Protein AF-A0A2V8KP91-F1 (afdb_monomer)

pLDDT: mean 92.37, std 12.31, range [42.19, 98.62]

Secondary structure (DSSP, 8-state):
--HHHHHHHHHHHHHHHHHHHHHHHTT--S-SSSSTTHHHHHHHHHHHHHHHHHHHHHHHHHHHHTT-SSHHHHHHHHHHHHHHHHHHHHHHHHHHTSSS--HHHHHHHHT-HHHHHHHHHHHHHHHHHHHSPPSP------

Nearest PDB structures (foldseek):
  2lig-assembly1_B  TM=4.625E-01  e=3.678E-01  Salmonella enterica subsp. enterica serovar Typhimurium
  8tn6-assembly1_C  TM=3.823E-01  e=2.672E-01  synthetic construct
  8pn9-assembly1_E  TM=3.923E-01  e=4.315E-01  Homo sapiens
  6dry-assembly1_A  TM=3.617E-01  e=9.093E-01  Homo sapiens
  8xma-assembly1_B  TM=2.908E-01  e=3.094E+00  Homo sapiens

Structure (mmCIF, N/CA/C/O backbone):
data_AF-A0A2V8KP91-F1
#
_entry.id   AF-A0A2V8KP91-F1
#
loop_
_atom_site.group_PDB
_atom_site.id
_atom_site.type_symbol
_atom_site.label_atom_id
_atom_site.label_alt_id
_atom_site.label_comp_id
_atom_site.label_asym_id
_atom_site.label_entity_id
_atom_site.label_seq_id
_atom_site.pdbx_PDB_ins_code
_atom_site.Cartn_x
_atom_site.Cartn_y
_atom_site.Cartn_z
_atom_site.occupancy
_atom_site.B_iso_or_equiv
_atom_site.auth_seq_id
_atom_site.auth_comp_id
_atom_site.auth_asym_id
_atom_site.auth_atom_id
_atom_site.pdbx_PDB_model_num
ATOM 1 N N . MET A 1 1 ? 5.143 6.860 20.496 1.00 71.06 1 MET A N 1
ATOM 2 C CA . MET A 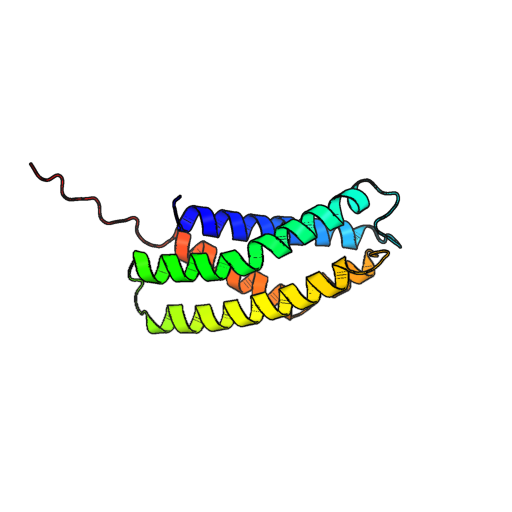1 1 ? 4.763 7.736 19.364 1.00 71.06 1 MET A CA 1
ATOM 3 C C . MET A 1 1 ? 3.249 7.611 19.195 1.00 71.06 1 MET A C 1
ATOM 5 O O . MET A 1 1 ? 2.740 6.547 19.514 1.00 71.06 1 MET A O 1
ATOM 9 N N . ASN A 1 2 ? 2.527 8.676 18.829 1.00 90.88 2 ASN A N 1
ATOM 10 C CA . ASN A 1 2 ? 1.054 8.671 18.758 1.00 90.88 2 ASN A CA 1
ATOM 11 C C . ASN A 1 2 ? 0.566 7.647 17.698 1.00 90.88 2 ASN A C 1
ATOM 13 O O . ASN A 1 2 ? 0.942 7.816 16.536 1.00 90.88 2 ASN A O 1
ATOM 17 N N . PRO A 1 3 ? -0.249 6.628 18.052 1.00 94.50 3 PRO A N 1
ATOM 18 C CA . PRO A 1 3 ? -0.729 5.615 17.106 1.00 94.50 3 PRO A CA 1
ATOM 19 C C . PRO A 1 3 ? -1.467 6.191 15.891 1.00 94.50 3 PRO A C 1
ATOM 21 O O . PRO A 1 3 ? -1.217 5.747 14.773 1.00 94.50 3 PRO A O 1
ATOM 24 N N . ARG A 1 4 ? -2.293 7.233 16.065 1.00 95.25 4 ARG A N 1
ATOM 25 C CA . ARG A 1 4 ? -2.979 7.903 14.945 1.00 95.25 4 ARG A CA 1
ATOM 26 C C . ARG A 1 4 ? -1.990 8.536 13.961 1.00 95.25 4 ARG A C 1
ATOM 28 O O . ARG A 1 4 ? -2.164 8.429 12.754 1.00 95.25 4 ARG A O 1
ATOM 35 N N . ALA A 1 5 ? -0.921 9.154 14.468 1.00 95.38 5 ALA A N 1
ATOM 36 C CA . ALA A 1 5 ? 0.116 9.749 13.621 1.00 95.38 5 ALA A CA 1
ATOM 37 C C . ALA A 1 5 ? 0.927 8.686 12.863 1.00 95.38 5 ALA A C 1
ATOM 39 O O . ALA A 1 5 ? 1.304 8.904 11.714 1.00 95.38 5 ALA A O 1
ATOM 40 N N . ILE A 1 6 ? 1.175 7.530 13.490 1.00 96.38 6 ILE A N 1
ATOM 41 C CA . ILE A 1 6 ? 1.834 6.398 12.828 1.00 96.38 6 ILE A CA 1
ATOM 42 C C . ILE A 1 6 ? 0.937 5.842 11.712 1.00 96.38 6 ILE A C 1
ATOM 44 O O . ILE A 1 6 ? 1.421 5.607 10.607 1.00 96.38 6 ILE A O 1
ATOM 48 N N . LEU A 1 7 ? -0.366 5.680 11.970 1.00 97.06 7 LEU A N 1
ATOM 49 C CA . LEU A 1 7 ? -1.327 5.212 10.969 1.00 97.06 7 LEU A CA 1
ATOM 50 C C . LEU A 1 7 ? -1.333 6.125 9.739 1.00 97.06 7 LEU A C 1
ATOM 52 O O . LEU A 1 7 ? -1.176 5.640 8.620 1.00 97.06 7 LEU A O 1
ATOM 56 N N . ALA A 1 8 ? -1.440 7.438 9.959 1.00 96.75 8 ALA A N 1
ATOM 57 C CA . ALA A 1 8 ? -1.415 8.432 8.892 1.00 96.75 8 ALA A CA 1
ATOM 58 C C . ALA A 1 8 ? -0.100 8.375 8.093 1.00 96.75 8 ALA A C 1
ATOM 60 O O . ALA A 1 8 ? -0.115 8.414 6.867 1.00 96.75 8 ALA A O 1
ATOM 61 N N . ALA A 1 9 ? 1.047 8.206 8.761 1.00 97.31 9 ALA A N 1
ATOM 62 C CA . ALA A 1 9 ? 2.335 8.074 8.081 1.00 97.31 9 ALA A CA 1
ATOM 63 C C . ALA A 1 9 ? 2.409 6.823 7.183 1.00 97.31 9 ALA A C 1
ATOM 65 O O . ALA A 1 9 ? 2.964 6.884 6.082 1.00 97.31 9 ALA A O 1
ATOM 66 N N . HIS A 1 10 ? 1.838 5.697 7.621 1.00 97.62 10 HIS A N 1
ATOM 67 C CA . HIS A 1 10 ? 1.751 4.493 6.794 1.00 97.62 10 HIS A CA 1
ATOM 68 C C . HIS A 1 10 ? 0.793 4.671 5.613 1.00 97.62 10 HIS A C 1
ATOM 70 O O . HIS A 1 10 ? 1.164 4.294 4.502 1.00 97.62 10 HIS A O 1
ATOM 76 N N . CYS A 1 11 ? -0.375 5.292 5.820 1.00 97.75 11 CYS A N 1
ATOM 77 C CA . CYS A 1 11 ? -1.313 5.616 4.740 1.00 97.75 11 CYS A CA 1
ATOM 78 C C . CYS A 1 11 ? -0.636 6.484 3.675 1.00 97.75 11 CYS A C 1
ATOM 80 O O . CYS A 1 11 ? -0.566 6.072 2.519 1.00 97.75 11 CYS A O 1
ATOM 82 N N . ASN A 1 12 ? -0.012 7.593 4.086 1.00 97.56 12 ASN A N 1
ATOM 83 C CA . ASN A 1 12 ? 0.719 8.490 3.189 1.00 97.56 12 ASN A CA 1
ATOM 84 C C . ASN A 1 12 ? 1.830 7.758 2.427 1.00 97.56 12 ASN A C 1
ATOM 86 O O . ASN A 1 12 ? 1.988 7.941 1.229 1.00 97.56 12 ASN A O 1
ATOM 90 N N . THR A 1 13 ? 2.590 6.884 3.096 1.00 98.19 13 THR A N 1
ATOM 91 C CA . THR A 1 13 ? 3.660 6.113 2.439 1.00 98.19 13 THR A CA 1
ATOM 92 C C . THR A 1 13 ? 3.121 5.226 1.312 1.00 98.19 13 THR A C 1
ATOM 94 O O . THR A 1 13 ? 3.760 5.089 0.262 1.00 98.19 13 THR A O 1
ATOM 97 N N . ILE A 1 14 ? 1.967 4.591 1.530 1.00 97.88 14 ILE A N 1
ATOM 98 C CA . ILE A 1 14 ? 1.338 3.701 0.548 1.00 97.88 14 ILE A CA 1
ATOM 99 C C . ILE A 1 14 ? 0.699 4.522 -0.580 1.00 97.88 14 ILE A C 1
ATOM 101 O O . ILE A 1 14 ? 0.866 4.169 -1.748 1.00 97.88 14 ILE A O 1
ATOM 105 N N . GLU A 1 15 ? 0.045 5.636 -0.251 1.00 97.69 15 GLU A N 1
ATOM 106 C CA . GLU A 1 15 ? -0.547 6.570 -1.213 1.00 97.69 15 GLU A CA 1
ATOM 107 C C . GLU A 1 15 ? 0.516 7.190 -2.128 1.00 97.69 15 GLU A C 1
ATOM 109 O O . GLU A 1 15 ? 0.431 7.034 -3.343 1.00 97.69 15 GLU A O 1
ATOM 114 N N . GLU A 1 16 ? 1.587 7.762 -1.571 1.00 98.06 16 GLU A N 1
ATOM 115 C CA . GLU A 1 16 ? 2.714 8.306 -2.341 1.00 98.06 16 GLU A CA 1
ATOM 116 C C . GLU A 1 16 ? 3.337 7.253 -3.270 1.00 98.06 16 GLU A C 1
ATOM 118 O O . GLU A 1 16 ? 3.754 7.550 -4.392 1.00 98.06 16 GLU A O 1
ATOM 123 N N . THR A 1 17 ? 3.413 5.999 -2.812 1.00 98.25 17 THR A N 1
ATOM 124 C CA . THR A 1 17 ? 3.899 4.886 -3.639 1.00 98.25 17 THR A CA 1
ATOM 125 C C . THR A 1 17 ? 2.960 4.611 -4.803 1.00 98.25 17 THR A C 1
ATOM 127 O O . THR A 1 17 ? 3.425 4.419 -5.927 1.00 98.25 17 THR A O 1
ATOM 130 N N . TYR A 1 18 ? 1.652 4.614 -4.565 1.00 98.25 18 TYR A N 1
ATOM 131 C CA . TYR A 1 18 ? 0.658 4.428 -5.613 1.00 98.25 18 TYR A CA 1
ATOM 132 C C . TYR A 1 18 ? 0.657 5.578 -6.630 1.00 98.25 18 TYR A C 1
ATOM 134 O O . TYR A 1 18 ? 0.694 5.327 -7.834 1.00 98.25 18 TYR A O 1
ATOM 142 N N . GLU A 1 19 ? 0.716 6.830 -6.180 1.00 97.94 19 GLU A N 1
ATOM 143 C CA . GLU A 1 19 ? 0.818 7.999 -7.062 1.00 97.94 19 GLU A CA 1
ATOM 144 C C . GLU A 1 19 ? 2.082 7.957 -7.924 1.00 97.94 19 GLU A C 1
ATOM 146 O O . GLU A 1 19 ? 2.036 8.186 -9.139 1.00 97.94 19 GLU A O 1
ATOM 151 N N . PHE A 1 20 ? 3.215 7.586 -7.322 1.00 98.06 20 PHE A N 1
ATOM 152 C CA . PHE A 1 20 ? 4.451 7.377 -8.060 1.00 98.06 20 PHE A CA 1
ATOM 153 C C . PHE A 1 20 ? 4.294 6.282 -9.123 1.00 98.06 20 PHE A C 1
ATOM 155 O O . PHE A 1 20 ? 4.732 6.452 -10.263 1.00 98.06 20 PHE A O 1
ATOM 162 N N . MET A 1 21 ? 3.649 5.164 -8.778 1.00 97.81 21 MET A N 1
ATOM 163 C CA . MET A 1 21 ? 3.385 4.074 -9.716 1.00 97.81 21 MET A CA 1
ATOM 164 C C . MET A 1 21 ? 2.485 4.504 -10.879 1.00 97.81 21 MET A C 1
ATOM 166 O O . MET A 1 21 ? 2.730 4.069 -12.004 1.00 97.81 21 MET A O 1
ATOM 170 N N . LEU A 1 22 ? 1.490 5.368 -10.660 1.00 98.12 22 LEU A N 1
ATOM 171 C CA . LEU A 1 22 ? 0.676 5.936 -11.743 1.00 98.12 22 LEU A CA 1
ATOM 172 C C . LEU A 1 22 ? 1.537 6.761 -12.711 1.00 98.12 22 LEU A C 1
ATOM 174 O O . LEU A 1 22 ? 1.469 6.572 -13.928 1.00 98.12 22 LEU A O 1
ATOM 178 N N . ALA A 1 23 ? 2.404 7.628 -12.181 1.00 96.88 23 ALA A N 1
ATOM 179 C CA . ALA A 1 23 ? 3.321 8.425 -12.994 1.00 96.88 23 ALA A CA 1
ATOM 180 C C . ALA A 1 23 ? 4.363 7.562 -13.728 1.00 96.88 23 ALA A C 1
ATOM 182 O O . ALA A 1 23 ? 4.751 7.871 -14.855 1.00 96.88 23 ALA A O 1
ATOM 183 N N . TYR A 1 24 ? 4.825 6.474 -13.111 1.00 96.81 24 TYR A N 1
ATOM 184 C CA . TYR A 1 24 ? 5.735 5.516 -13.735 1.00 96.81 24 TYR A CA 1
ATOM 185 C C . TYR A 1 24 ? 5.052 4.719 -14.860 1.00 96.81 24 TYR A C 1
ATOM 187 O O . TYR A 1 24 ? 5.630 4.553 -15.938 1.00 96.81 24 TYR A O 1
ATOM 195 N N . ALA A 1 25 ? 3.813 4.265 -14.654 1.00 97.25 25 ALA A N 1
ATOM 196 C CA . ALA A 1 25 ? 3.022 3.561 -15.664 1.00 97.25 25 ALA A CA 1
ATOM 197 C C . ALA A 1 25 ? 2.802 4.420 -16.924 1.00 97.25 25 ALA A C 1
ATOM 199 O O . ALA A 1 25 ? 2.955 3.936 -18.045 1.00 97.25 25 ALA A O 1
ATOM 200 N N . ALA A 1 26 ? 2.557 5.723 -16.756 1.00 96.12 26 ALA A N 1
ATOM 201 C CA . ALA A 1 26 ? 2.341 6.650 -17.867 1.00 96.12 26 ALA A CA 1
ATOM 202 C C . ALA A 1 26 ? 3.572 6.868 -18.777 1.00 96.12 26 ALA A C 1
ATOM 204 O O . ALA A 1 26 ? 3.428 7.382 -19.884 1.00 96.12 26 ALA A O 1
ATOM 205 N N . GLN A 1 27 ? 4.781 6.489 -18.345 1.00 93.75 27 GLN A N 1
ATOM 206 C CA . GLN A 1 27 ? 6.015 6.722 -19.111 1.00 93.75 27 GLN A CA 1
ATOM 207 C C . GLN A 1 27 ? 6.259 5.704 -20.234 1.00 93.75 27 GLN A C 1
ATOM 209 O O . GLN A 1 27 ? 7.100 5.955 -21.095 1.00 93.75 27 GLN A O 1
ATOM 214 N N . GLY A 1 28 ? 5.567 4.558 -20.239 1.00 93.56 28 GLY A N 1
ATOM 215 C CA . GLY A 1 28 ? 5.724 3.541 -21.288 1.00 93.56 28 GLY A CA 1
ATOM 216 C C . GLY A 1 28 ? 7.128 2.919 -21.372 1.00 93.56 28 GLY A C 1
ATOM 217 O O . GLY A 1 28 ? 7.555 2.504 -22.447 1.00 93.56 28 GLY A O 1
ATOM 218 N N . LEU A 1 29 ? 7.865 2.866 -20.259 1.00 93.56 29 LEU A N 1
ATOM 219 C CA . LEU A 1 29 ? 9.215 2.313 -20.195 1.00 93.56 29 LEU A CA 1
ATOM 220 C C . LEU A 1 29 ? 9.195 0.784 -20.290 1.00 93.56 29 LEU A C 1
ATOM 222 O O . LEU A 1 29 ? 8.398 0.108 -19.637 1.00 93.56 29 LEU A O 1
ATOM 226 N N . SER A 1 30 ? 10.150 0.223 -21.032 1.00 93.50 30 SER A N 1
ATOM 227 C CA . SER A 1 30 ? 10.362 -1.230 -21.101 1.00 93.50 30 SER A CA 1
ATOM 228 C C . SER A 1 30 ? 10.997 -1.808 -19.830 1.00 93.50 30 SER A C 1
ATOM 230 O O . SER A 1 30 ? 11.005 -3.024 -19.661 1.00 93.50 30 SER A O 1
ATOM 232 N N . GLY A 1 31 ? 11.528 -0.953 -18.952 1.00 92.94 31 GLY A N 1
ATOM 233 C CA . GLY A 1 31 ? 12.216 -1.333 -17.724 1.00 92.94 31 GLY A CA 1
ATOM 234 C C . GLY A 1 31 ? 12.479 -0.142 -16.798 1.00 92.94 31 GLY A C 1
ATOM 235 O O . GLY A 1 31 ? 12.366 1.020 -17.185 1.00 92.94 31 GLY A O 1
ATOM 236 N N . ASP A 1 32 ? 12.873 -0.437 -15.566 1.00 91.25 32 ASP A N 1
ATOM 237 C CA . ASP A 1 32 ? 13.222 0.512 -14.505 1.00 91.25 32 ASP A CA 1
ATOM 238 C C . ASP A 1 32 ? 14.693 0.969 -14.554 1.00 91.25 32 ASP A C 1
ATOM 240 O O . ASP A 1 32 ? 15.126 1.800 -13.759 1.00 91.25 32 ASP A O 1
ATOM 244 N N . ALA A 1 33 ? 15.468 0.480 -15.524 1.00 83.38 33 ALA A N 1
ATOM 245 C CA . ALA A 1 33 ? 16.825 0.942 -15.793 1.00 83.38 33 ALA A CA 1
ATOM 246 C C . ALA A 1 33 ? 16.834 2.097 -16.812 1.00 83.38 33 ALA A C 1
ATOM 248 O O . ALA A 1 33 ? 16.131 2.059 -17.819 1.00 83.38 33 ALA A O 1
ATOM 249 N N . GLY A 1 34 ? 17.685 3.104 -16.589 1.00 71.06 34 GLY A N 1
ATOM 250 C CA . GLY A 1 34 ? 17.986 4.134 -17.593 1.00 71.06 34 GLY A CA 1
ATOM 251 C C . GLY A 1 34 ? 17.104 5.389 -17.575 1.00 71.06 34 GLY A C 1
ATOM 252 O O . GLY A 1 34 ? 17.353 6.289 -18.373 1.00 71.06 34 GLY A O 1
ATOM 253 N N . SER A 1 35 ? 16.139 5.505 -16.654 1.00 73.94 35 SER A N 1
ATOM 254 C CA . SER A 1 35 ? 15.420 6.761 -16.388 1.00 73.94 35 SER A CA 1
ATOM 255 C C . SER A 1 35 ? 15.517 7.163 -14.907 1.00 73.94 35 SER A C 1
ATOM 257 O O . SER A 1 35 ? 15.569 6.287 -14.037 1.00 73.94 35 SER A O 1
ATOM 259 N N . PRO A 1 36 ? 15.521 8.472 -14.576 1.00 76.75 36 PRO A N 1
ATOM 260 C CA . PRO A 1 36 ? 15.504 8.926 -13.182 1.00 76.75 36 PRO A CA 1
ATOM 261 C C . PRO A 1 36 ? 14.319 8.367 -12.381 1.00 76.75 36 PRO A C 1
ATOM 263 O O . PRO A 1 36 ? 14.478 8.018 -11.213 1.00 76.75 36 PRO A O 1
ATOM 266 N N . ALA A 1 37 ? 13.150 8.225 -13.019 1.00 74.38 37 ALA A N 1
ATOM 267 C CA . A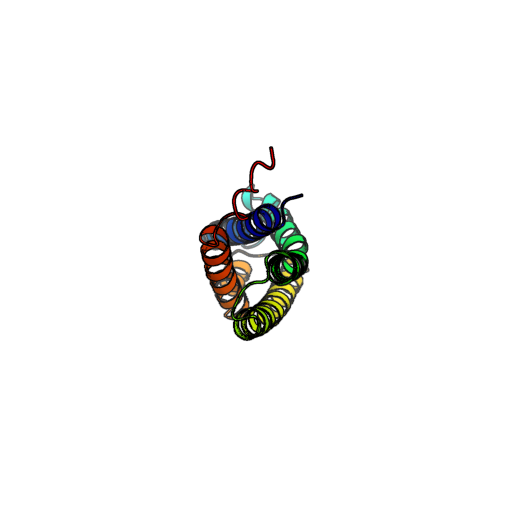LA A 1 37 ? 11.970 7.618 -12.408 1.00 74.38 37 ALA A CA 1
ATOM 268 C C . ALA A 1 37 ? 12.159 6.111 -12.154 1.0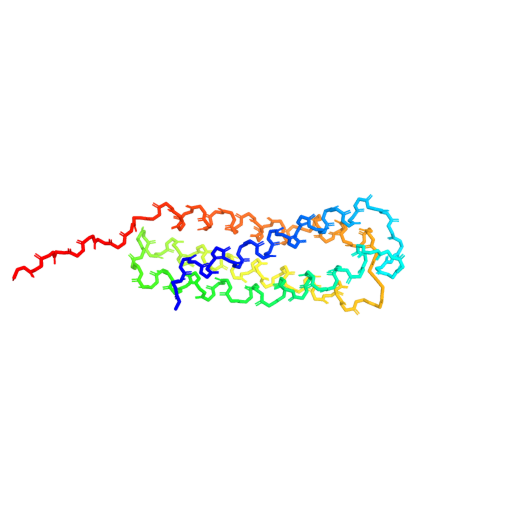0 74.38 37 ALA A C 1
ATOM 270 O O . ALA A 1 37 ? 11.822 5.618 -11.082 1.00 74.38 37 ALA A O 1
ATOM 271 N N . GLY A 1 38 ? 12.771 5.374 -13.082 1.00 78.75 38 GLY A N 1
ATOM 272 C CA . GLY A 1 38 ? 13.083 3.959 -12.881 1.00 78.75 38 GLY A CA 1
ATOM 273 C C . GLY A 1 38 ? 13.969 3.710 -11.654 1.00 78.75 38 GLY A C 1
ATOM 274 O O . GLY A 1 38 ? 13.686 2.817 -10.856 1.00 78.75 38 GLY A O 1
ATOM 275 N N . GLY A 1 39 ? 14.946 4.590 -11.409 1.00 84.94 39 GLY A N 1
ATOM 276 C CA . GLY A 1 39 ? 15.810 4.518 -10.226 1.00 84.94 39 GLY A CA 1
ATOM 277 C C . GLY A 1 39 ? 15.085 4.675 -8.880 1.00 84.94 39 GLY A C 1
ATOM 278 O O . GLY A 1 39 ? 15.608 4.233 -7.858 1.00 84.94 39 GLY A O 1
ATOM 279 N N . GLN A 1 40 ? 13.891 5.278 -8.858 1.00 93.00 40 GLN A N 1
ATOM 280 C CA . GLN A 1 40 ? 13.104 5.494 -7.637 1.00 93.00 40 GLN A CA 1
ATOM 281 C C . GLN A 1 40 ? 11.993 4.456 -7.430 1.00 93.00 40 GLN A C 1
ATOM 283 O O . GLN A 1 40 ? 11.549 4.277 -6.297 1.00 93.00 40 GLN A O 1
ATOM 288 N N . LEU A 1 41 ? 11.592 3.709 -8.466 1.00 96.38 41 LEU A N 1
ATOM 289 C CA . LEU A 1 41 ? 10.490 2.745 -8.377 1.00 96.38 41 LEU A CA 1
ATOM 290 C C . LEU A 1 41 ? 10.695 1.709 -7.265 1.00 96.38 41 LEU A C 1
ATOM 292 O O . LEU A 1 41 ? 9.840 1.540 -6.399 1.00 96.38 41 LEU A O 1
ATOM 296 N N . ARG A 1 42 ? 11.850 1.036 -7.254 1.00 96.62 42 ARG A N 1
ATOM 297 C CA . ARG A 1 42 ? 12.161 0.018 -6.238 1.00 96.62 42 ARG A CA 1
ATOM 298 C C . ARG A 1 42 ? 12.204 0.591 -4.817 1.00 96.62 42 ARG A C 1
ATOM 300 O O . ARG A 1 42 ? 11.643 -0.048 -3.929 1.00 96.62 42 ARG A O 1
ATOM 307 N N . PRO A 1 43 ? 12.826 1.760 -4.560 1.00 96.94 43 PRO A N 1
ATOM 308 C CA . PRO A 1 43 ? 12.689 2.447 -3.279 1.00 96.94 43 PRO A CA 1
ATOM 309 C C . PRO A 1 43 ? 11.238 2.637 -2.824 1.00 96.94 43 PRO A C 1
ATOM 311 O O . PRO A 1 43 ? 10.925 2.252 -1.702 1.00 96.94 43 PRO A O 1
ATOM 314 N N . PHE A 1 44 ? 10.350 3.167 -3.672 1.00 98.00 44 PHE A N 1
ATOM 315 C CA . PHE A 1 44 ? 8.934 3.354 -3.326 1.00 98.00 44 PHE A CA 1
ATOM 316 C C . PHE A 1 44 ? 8.239 2.021 -2.998 1.00 98.00 44 PHE A C 1
ATOM 318 O O . PHE A 1 44 ? 7.658 1.883 -1.923 1.00 98.00 44 PHE A O 1
ATOM 325 N N . LEU A 1 45 ? 8.391 1.000 -3.850 1.00 98.12 45 LEU A N 1
ATOM 326 C CA . LEU A 1 45 ? 7.817 -0.331 -3.603 1.00 98.12 45 LEU A CA 1
ATOM 327 C C . LEU A 1 45 ? 8.303 -0.942 -2.276 1.00 98.12 45 LEU A C 1
ATOM 329 O O . LEU A 1 45 ? 7.506 -1.497 -1.524 1.00 98.12 45 LEU A O 1
ATOM 333 N N . ASN A 1 46 ? 9.591 -0.800 -1.945 1.00 98.12 46 ASN A N 1
ATOM 334 C CA . ASN A 1 46 ? 10.135 -1.270 -0.668 1.00 98.12 46 ASN A CA 1
ATOM 335 C C . ASN A 1 46 ? 9.553 -0.522 0.540 1.00 98.12 46 ASN A C 1
ATOM 337 O O . ASN A 1 46 ? 9.321 -1.143 1.578 1.00 98.12 46 ASN A O 1
ATOM 341 N N . ARG A 1 47 ? 9.288 0.789 0.426 1.00 97.81 47 ARG A N 1
ATOM 342 C CA . ARG A 1 47 ? 8.622 1.539 1.503 1.00 97.81 47 ARG A CA 1
ATOM 343 C C . ARG A 1 47 ? 7.207 1.021 1.746 1.00 97.81 47 ARG A C 1
ATOM 345 O O . ARG A 1 47 ? 6.853 0.786 2.897 1.00 97.81 47 ARG A O 1
ATOM 352 N N . ALA A 1 48 ? 6.437 0.770 0.686 1.00 97.75 48 ALA A N 1
ATOM 353 C CA . ALA A 1 48 ? 5.112 0.163 0.814 1.00 97.75 48 ALA A CA 1
ATOM 354 C C . ALA A 1 48 ? 5.177 -1.245 1.437 1.00 97.75 48 ALA A C 1
ATOM 356 O O . ALA A 1 48 ? 4.414 -1.533 2.355 1.00 97.75 48 ALA A O 1
ATOM 357 N N . ILE A 1 49 ? 6.132 -2.093 1.023 1.00 98.00 49 ILE A N 1
ATOM 358 C CA . ILE A 1 49 ? 6.355 -3.424 1.625 1.00 98.00 49 ILE A CA 1
ATOM 359 C C . ILE A 1 49 ? 6.589 -3.331 3.139 1.00 98.00 49 ILE A C 1
ATOM 361 O O . ILE A 1 49 ? 6.077 -4.165 3.882 1.00 98.00 49 ILE A O 1
ATOM 365 N N . GLY A 1 50 ? 7.344 -2.330 3.601 1.00 96.44 50 GLY A N 1
ATOM 366 C CA . GLY A 1 50 ? 7.585 -2.109 5.028 1.00 96.44 50 GLY A CA 1
ATOM 367 C C . GLY A 1 50 ? 6.384 -1.526 5.780 1.00 96.44 50 GLY A C 1
ATOM 368 O O . GLY A 1 50 ? 6.182 -1.850 6.944 1.00 96.44 50 GLY A O 1
ATOM 369 N N . ALA A 1 51 ? 5.578 -0.682 5.131 1.00 96.69 51 ALA A N 1
ATOM 370 C CA . ALA A 1 51 ? 4.440 -0.014 5.763 1.00 96.69 51 ALA A CA 1
ATOM 371 C C . ALA A 1 51 ? 3.201 -0.915 5.906 1.00 96.69 51 ALA A C 1
ATOM 373 O O . ALA A 1 51 ? 2.473 -0.799 6.890 1.00 96.69 51 ALA A O 1
ATOM 374 N N . LEU A 1 52 ? 2.951 -1.808 4.942 1.00 94.56 52 LEU A N 1
ATOM 375 C CA . LEU A 1 52 ? 1.717 -2.601 4.889 1.00 94.56 52 LEU A CA 1
ATOM 376 C C . LEU A 1 52 ? 1.480 -3.509 6.109 1.00 94.56 52 LEU A C 1
ATOM 378 O O . LEU A 1 52 ? 0.363 -3.495 6.631 1.00 94.56 52 LEU A O 1
ATOM 382 N N . PRO A 1 53 ? 2.473 -4.275 6.603 1.00 90.62 53 PRO A N 1
ATOM 383 C CA . PRO A 1 53 ? 2.277 -5.095 7.798 1.00 90.62 53 PRO A CA 1
ATOM 384 C C . PRO A 1 53 ? 1.983 -4.246 9.042 1.00 90.62 53 PRO A C 1
ATOM 386 O O . PRO A 1 53 ? 1.098 -4.577 9.831 1.00 90.62 53 PRO A O 1
ATOM 389 N N . GLU A 1 54 ? 2.682 -3.118 9.186 1.00 94.50 54 GLU A N 1
ATOM 390 C CA . GLU A 1 54 ? 2.593 -2.250 10.364 1.00 94.50 54 GLU A CA 1
ATOM 391 C C . GLU A 1 54 ? 1.273 -1.481 10.438 1.00 94.50 54 GLU A C 1
ATOM 393 O O . GLU A 1 54 ? 0.726 -1.290 11.523 1.00 94.50 54 GLU A O 1
ATOM 398 N N . LEU A 1 55 ? 0.702 -1.107 9.294 1.00 94.88 55 LEU A N 1
ATOM 399 C CA . LEU A 1 55 ? -0.575 -0.403 9.217 1.00 94.88 55 LEU A CA 1
ATOM 400 C C . LEU A 1 55 ? -1.694 -1.115 10.006 1.00 94.88 55 LEU A C 1
ATOM 402 O O . LEU A 1 55 ? -2.370 -0.502 10.834 1.00 94.88 55 LEU A O 1
ATOM 406 N N . THR A 1 56 ? -1.888 -2.415 9.768 1.00 95.31 56 THR A N 1
ATOM 407 C CA . THR A 1 56 ? -2.953 -3.199 10.428 1.00 95.31 56 THR A CA 1
ATOM 408 C C . THR A 1 56 ? -2.698 -3.366 11.929 1.00 95.31 56 THR A C 1
ATOM 410 O O . THR A 1 56 ? -3.627 -3.274 12.736 1.00 95.31 56 THR A O 1
ATOM 413 N N . SER A 1 57 ? -1.429 -3.516 12.324 1.00 95.94 57 SER A N 1
ATOM 414 C CA . SER A 1 57 ? -0.989 -3.570 13.723 1.00 95.94 57 SER A CA 1
ATOM 415 C C . SER A 1 57 ? -1.279 -2.262 14.470 1.00 95.94 57 SER A C 1
ATOM 417 O O . SER A 1 57 ? -1.798 -2.258 15.594 1.00 95.94 57 SER A O 1
ATOM 419 N N . VAL A 1 58 ? -1.016 -1.128 13.822 1.00 97.00 58 VAL A N 1
ATOM 420 C CA . VAL A 1 58 ? -1.274 0.200 14.384 1.00 97.00 58 VAL A CA 1
ATOM 421 C C . VA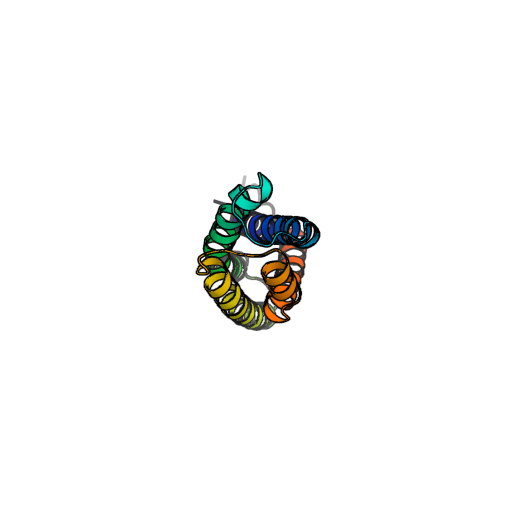L A 1 58 ? -2.774 0.460 14.491 1.00 97.00 58 VAL A C 1
ATOM 423 O O . VAL A 1 58 ? -3.230 0.921 15.536 1.00 97.00 58 VAL A O 1
ATOM 426 N N . PHE A 1 59 ? -3.571 0.095 13.484 1.00 97.12 59 PHE A N 1
ATOM 427 C CA . PHE A 1 59 ? -5.024 0.250 13.571 1.00 97.12 59 PHE A CA 1
ATOM 428 C C . PHE A 1 59 ? -5.631 -0.603 14.694 1.00 97.12 59 PHE A C 1
ATOM 430 O O . PHE A 1 59 ? -6.434 -0.113 15.487 1.00 97.12 59 PHE A O 1
ATOM 437 N N . ARG A 1 60 ? -5.166 -1.849 14.858 1.00 96.75 60 ARG A N 1
ATOM 438 C CA . ARG A 1 60 ? -5.521 -2.707 16.001 1.00 96.75 60 ARG A CA 1
ATOM 439 C C . ARG A 1 60 ? -5.193 -2.053 17.345 1.00 96.75 60 ARG A C 1
ATOM 441 O O . ARG A 1 60 ? -5.961 -2.183 18.298 1.00 96.75 60 ARG A O 1
ATOM 448 N N . THR A 1 61 ? -4.058 -1.364 17.418 1.00 96.31 61 THR A N 1
ATOM 449 C CA . THR A 1 61 ? -3.629 -0.629 18.612 1.00 96.31 61 THR A CA 1
ATOM 450 C C . THR A 1 61 ? -4.578 0.527 18.919 1.00 96.31 61 THR A C 1
ATOM 452 O O . THR A 1 61 ? -5.016 0.637 20.060 1.00 96.31 61 THR A O 1
ATOM 455 N N . ILE A 1 62 ? -4.976 1.312 17.911 1.00 96.19 62 ILE A N 1
ATOM 456 C CA . ILE A 1 62 ? -5.951 2.406 18.061 1.00 96.19 62 ILE A CA 1
ATOM 457 C C . ILE A 1 62 ? -7.295 1.873 18.572 1.00 96.19 62 ILE A C 1
ATOM 459 O O . ILE A 1 62 ? -7.811 2.391 19.557 1.00 96.19 62 ILE A O 1
ATOM 463 N N . ILE A 1 63 ? -7.826 0.798 17.968 1.00 95.62 63 ILE A N 1
ATOM 464 C CA . ILE A 1 63 ? -9.100 0.183 18.391 1.00 95.62 63 ILE A CA 1
ATOM 465 C C . ILE A 1 63 ? -9.080 -0.146 19.890 1.00 95.62 63 ILE A C 1
ATOM 467 O O . ILE A 1 63 ? -10.038 0.145 20.605 1.00 95.62 63 ILE A O 1
ATOM 471 N N . ARG A 1 64 ? -7.974 -0.732 20.364 1.00 94.94 64 ARG A N 1
ATOM 472 C CA . ARG A 1 64 ? -7.789 -1.135 21.762 1.00 94.94 64 ARG A CA 1
ATOM 473 C C . ARG A 1 64 ? -7.593 0.056 22.700 1.00 94.94 64 ARG A C 1
ATOM 475 O O . ARG A 1 64 ? -8.198 0.086 23.762 1.00 94.94 64 ARG A O 1
ATOM 482 N N . GLU A 1 65 ? -6.696 0.979 22.362 1.00 94.00 65 GLU A N 1
ATOM 483 C CA . GLU A 1 65 ? -6.274 2.059 23.268 1.00 94.00 65 GLU A CA 1
ATOM 484 C C . GLU A 1 65 ? -7.316 3.167 23.392 1.00 94.00 65 GLU A C 1
ATOM 486 O O . GLU A 1 65 ? -7.427 3.786 24.446 1.00 94.00 65 GLU A O 1
ATOM 491 N N . GLU A 1 66 ? -8.109 3.380 22.345 1.00 93.00 66 GLU A N 1
ATOM 492 C CA . GLU A 1 66 ? -9.161 4.394 22.327 1.00 93.00 66 GLU A CA 1
ATOM 493 C C . GLU A 1 66 ? -10.557 3.817 22.596 1.00 93.00 66 GLU A C 1
ATOM 495 O O . GLU A 1 66 ? -11.534 4.561 22.597 1.00 93.00 66 GLU A O 1
ATOM 500 N N . ASN A 1 67 ? -10.647 2.503 22.846 1.00 92.69 67 ASN A N 1
ATOM 501 C CA . ASN A 1 67 ? -11.885 1.771 23.121 1.00 92.69 67 ASN A CA 1
ATOM 502 C C . ASN A 1 67 ? -13.002 2.126 22.120 1.00 92.69 67 ASN A C 1
ATOM 504 O O . ASN A 1 67 ? -14.075 2.603 22.499 1.00 92.69 67 ASN A O 1
ATOM 508 N N . LEU A 1 68 ? -12.705 1.954 20.826 1.00 93.00 68 LEU A N 1
ATOM 509 C CA . LEU A 1 68 ? -13.600 2.376 19.750 1.00 93.00 68 LEU A CA 1
ATOM 510 C C . LEU A 1 68 ? -14.880 1.536 19.718 1.00 93.00 68 LEU A C 1
ATOM 512 O O . LEU A 1 68 ? -14.825 0.309 19.666 1.00 93.00 68 LEU A O 1
ATOM 516 N N . GLU A 1 69 ? -16.031 2.210 19.660 1.00 92.38 69 GLU A N 1
ATOM 517 C CA . GLU A 1 69 ? -17.349 1.572 19.649 1.00 92.38 69 GLU A CA 1
ATOM 518 C C . GLU A 1 69 ? -18.135 1.861 18.356 1.00 92.38 69 GLU A C 1
ATOM 520 O O . GLU A 1 69 ? -18.097 2.993 17.862 1.00 92.38 69 GLU A O 1
ATOM 525 N N . PRO A 1 70 ? -18.875 0.876 17.802 1.00 94.56 70 PRO A N 1
ATOM 526 C CA . PRO A 1 70 ? -19.020 -0.496 18.302 1.00 94.56 70 PRO A CA 1
ATOM 527 C C . PRO A 1 70 ? -17.799 -1.374 17.976 1.00 94.56 70 PRO A C 1
ATOM 529 O O . PRO A 1 70 ? -17.463 -1.542 16.798 1.00 94.56 70 PRO A O 1
ATOM 532 N N . ALA A 1 71 ? -17.173 -1.984 18.989 1.00 92.81 71 ALA A N 1
ATOM 533 C CA . ALA A 1 71 ? -15.909 -2.723 18.835 1.00 92.81 71 ALA A CA 1
ATOM 534 C C . ALA A 1 71 ? -15.968 -3.826 17.757 1.00 92.81 71 ALA A C 1
ATOM 536 O O . ALA A 1 71 ? -15.039 -4.014 16.969 1.00 92.81 71 ALA A O 1
ATOM 537 N N . GLU A 1 72 ? -17.104 -4.520 17.661 1.00 96.38 72 GLU A N 1
ATOM 538 C CA . GLU A 1 72 ? -17.359 -5.563 16.661 1.00 96.38 72 GLU A CA 1
ATOM 539 C C . GLU A 1 72 ? -17.207 -5.076 15.209 1.00 96.38 72 GLU A C 1
ATOM 541 O O . GLU A 1 72 ? -16.732 -5.828 14.357 1.00 96.38 72 GLU A O 1
ATOM 546 N N . LYS A 1 73 ? -17.574 -3.821 14.910 1.00 97.44 73 LYS A N 1
ATOM 547 C CA . LYS A 1 73 ? -17.515 -3.268 13.549 1.00 97.44 73 LYS A CA 1
ATOM 548 C C . LYS A 1 73 ? -16.084 -2.928 13.167 1.00 97.44 73 LYS A C 1
ATOM 550 O O . LYS A 1 73 ? -15.661 -3.258 12.061 1.00 97.44 73 LYS A O 1
ATOM 555 N N . TYR A 1 74 ? -15.326 -2.355 14.099 1.00 97.44 74 TYR A N 1
ATOM 556 C CA . TYR A 1 74 ? -13.906 -2.078 13.903 1.00 97.44 74 TYR A CA 1
ATOM 557 C C . TYR A 1 74 ? -13.097 -3.360 13.714 1.00 97.44 74 TYR A C 1
ATOM 559 O O . TYR A 1 74 ? -12.275 -3.439 12.805 1.00 97.44 74 TYR A O 1
ATOM 567 N N . HIS A 1 75 ? -13.361 -4.396 14.514 1.00 97.44 75 HIS A N 1
ATOM 568 C CA . HIS A 1 75 ? -12.693 -5.686 14.353 1.00 97.44 75 HIS A CA 1
ATOM 569 C C . HIS A 1 75 ? -13.072 -6.399 13.051 1.00 97.44 75 HIS A C 1
ATOM 571 O O . HIS A 1 75 ? -12.198 -6.979 12.407 1.00 97.44 75 HIS A O 1
ATOM 577 N N . ALA A 1 76 ? -14.341 -6.333 12.634 1.00 98.19 76 ALA A N 1
ATOM 578 C CA . ALA A 1 76 ? -14.765 -6.882 11.349 1.00 98.19 76 ALA A CA 1
ATOM 579 C C . ALA A 1 76 ? -14.069 -6.177 10.175 1.00 98.19 76 ALA A C 1
ATOM 581 O O . ALA A 1 76 ? -13.585 -6.846 9.265 1.00 98.19 76 ALA A O 1
ATOM 582 N N . PHE A 1 77 ? -13.969 -4.845 10.214 1.00 98.12 77 PHE A N 1
ATOM 583 C CA . PHE A 1 77 ? -13.280 -4.085 9.174 1.00 98.12 77 PHE A CA 1
ATOM 584 C C . PHE A 1 77 ? -11.763 -4.326 9.180 1.00 98.12 77 PHE A C 1
ATOM 586 O O . PHE A 1 77 ? -11.169 -4.524 8.125 1.00 98.12 77 PHE A O 1
ATOM 593 N N . LEU A 1 78 ? -11.134 -4.408 10.358 1.00 97.81 78 LEU A N 1
ATOM 594 C CA . LEU A 1 78 ? -9.719 -4.766 10.480 1.00 97.81 78 LEU A CA 1
ATOM 595 C C . LEU A 1 78 ? -9.409 -6.103 9.784 1.00 97.81 78 LEU A C 1
ATOM 597 O O . LEU A 1 78 ? -8.388 -6.208 9.114 1.00 97.81 78 LEU A O 1
ATOM 601 N N . ALA A 1 79 ? -10.297 -7.098 9.881 1.00 98.12 79 ALA A N 1
ATOM 602 C CA . ALA A 1 79 ? -10.113 -8.381 9.200 1.00 98.12 79 ALA A CA 1
ATOM 603 C C . ALA A 1 79 ? -10.173 -8.271 7.661 1.00 98.12 79 ALA A C 1
ATOM 605 O O . ALA A 1 79 ? -9.472 -9.013 6.969 1.00 98.12 79 ALA A O 1
ATOM 606 N N . VAL A 1 80 ? -10.985 -7.351 7.121 1.00 98.00 80 VAL A N 1
ATOM 607 C CA . VAL A 1 80 ? -11.005 -7.033 5.680 1.00 98.00 80 VAL A CA 1
ATOM 608 C C . VAL A 1 80 ? -9.667 -6.423 5.273 1.00 98.00 80 VAL A C 1
ATOM 610 O O . VAL A 1 80 ? -8.987 -6.968 4.405 1.00 98.00 80 VAL A O 1
ATOM 613 N N . MET A 1 81 ? -9.231 -5.391 5.996 1.00 97.44 81 MET A N 1
ATOM 614 C CA . MET A 1 81 ? -7.981 -4.688 5.714 1.00 97.44 81 MET A CA 1
ATOM 615 C C . MET A 1 81 ? -6.755 -5.609 5.817 1.00 97.44 81 MET A C 1
ATOM 617 O O . MET A 1 81 ? -5.847 -5.529 4.998 1.00 97.44 81 MET A O 1
ATOM 621 N N . GLU A 1 82 ? -6.719 -6.535 6.781 1.00 97.56 82 GLU A N 1
ATOM 622 C CA . GLU A 1 82 ? -5.641 -7.530 6.908 1.00 97.56 82 GLU A CA 1
ATOM 623 C C . GLU A 1 82 ? -5.564 -8.483 5.715 1.00 97.56 82 GLU A C 1
ATOM 625 O O . GLU A 1 82 ? -4.471 -8.862 5.278 1.00 97.56 82 GLU A O 1
ATOM 630 N N . ARG A 1 83 ? -6.717 -8.887 5.176 1.00 98.00 83 ARG A N 1
ATOM 631 C CA . ARG A 1 83 ? -6.763 -9.701 3.964 1.00 98.00 83 ARG A CA 1
ATOM 632 C C . ARG A 1 83 ? -6.245 -8.910 2.770 1.00 98.00 83 ARG A C 1
ATOM 634 O O . ARG A 1 83 ? -5.370 -9.413 2.068 1.00 98.00 83 ARG A O 1
ATOM 641 N N . ASP A 1 84 ? -6.756 -7.706 2.565 1.00 98.00 84 ASP A N 1
ATOM 642 C CA . ASP A 1 84 ? -6.441 -6.920 1.377 1.00 98.00 84 ASP A CA 1
ATOM 643 C C . ASP A 1 84 ? -4.984 -6.430 1.410 1.00 98.00 84 ASP A C 1
ATOM 645 O O . ASP A 1 84 ? -4.289 -6.500 0.395 1.00 98.00 84 ASP A O 1
ATOM 649 N N . ALA A 1 85 ? -4.453 -6.091 2.592 1.00 97.50 85 ALA A N 1
ATOM 650 C CA . ALA A 1 85 ? -3.036 -5.786 2.791 1.00 97.50 85 ALA A CA 1
ATOM 651 C C . ALA A 1 85 ? -2.130 -6.974 2.445 1.00 97.50 85 ALA A C 1
ATOM 653 O O . ALA A 1 85 ? -1.125 -6.802 1.755 1.00 97.50 85 ALA A O 1
ATOM 654 N N . ARG A 1 86 ? -2.481 -8.191 2.882 1.00 98.00 86 ARG A N 1
ATOM 655 C CA . ARG A 1 86 ? -1.710 -9.402 2.563 1.00 98.00 86 ARG A CA 1
ATOM 656 C C . ARG A 1 86 ? -1.738 -9.710 1.065 1.00 98.00 86 ARG A C 1
ATOM 658 O O . ARG A 1 86 ? -0.696 -10.023 0.490 1.00 98.00 86 ARG A O 1
ATOM 665 N N . ASP A 1 87 ? -2.910 -9.628 0.443 1.00 98.44 87 ASP A N 1
ATOM 666 C CA . ASP A 1 87 ? -3.084 -9.946 -0.973 1.00 98.44 87 ASP A CA 1
ATOM 667 C C . ASP A 1 87 ? -2.355 -8.905 -1.860 1.00 98.44 87 ASP A C 1
ATOM 669 O O . ASP A 1 87 ? -1.649 -9.273 -2.804 1.00 98.44 87 ASP A O 1
ATOM 673 N N . ALA A 1 88 ? -2.429 -7.612 -1.519 1.00 98.19 88 ALA A N 1
ATOM 674 C CA . ALA A 1 88 ? -1.681 -6.549 -2.195 1.00 98.19 88 ALA A CA 1
ATOM 675 C C . ALA A 1 88 ? -0.162 -6.664 -1.980 1.00 98.19 88 ALA A C 1
ATOM 677 O O . ALA A 1 88 ? 0.609 -6.494 -2.928 1.00 98.19 88 ALA A O 1
ATOM 678 N N . LEU A 1 89 ? 0.284 -7.007 -0.765 1.00 98.38 89 LEU A N 1
ATOM 679 C CA . LEU A 1 89 ? 1.700 -7.221 -0.459 1.00 98.38 89 LEU A CA 1
ATOM 680 C C . LEU A 1 89 ? 2.298 -8.329 -1.332 1.00 98.38 89 LEU A C 1
ATOM 682 O O . LEU A 1 89 ? 3.373 -8.140 -1.900 1.00 98.38 89 LEU A O 1
ATOM 686 N N . ALA A 1 90 ? 1.593 -9.452 -1.494 1.00 98.56 90 ALA A N 1
ATOM 687 C CA . ALA A 1 90 ? 2.034 -10.538 -2.367 1.00 98.56 90 ALA A CA 1
ATOM 688 C C 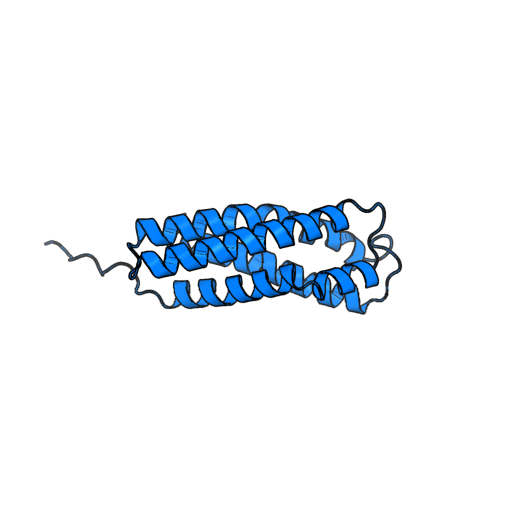. ALA A 1 90 ? 2.180 -10.078 -3.831 1.00 98.56 90 ALA A C 1
ATOM 690 O O . ALA A 1 90 ? 3.174 -10.401 -4.487 1.00 98.56 90 ALA A O 1
ATOM 691 N N . ALA A 1 91 ? 1.231 -9.275 -4.330 1.00 98.50 91 ALA A N 1
ATOM 692 C CA . ALA A 1 91 ? 1.288 -8.700 -5.675 1.00 98.50 91 ALA A CA 1
ATOM 693 C C . ALA A 1 91 ? 2.482 -7.740 -5.857 1.00 98.50 91 ALA A C 1
ATOM 695 O O . ALA A 1 91 ? 3.185 -7.800 -6.866 1.00 98.50 91 ALA A O 1
ATOM 696 N N . ILE A 1 92 ? 2.768 -6.894 -4.865 1.00 98.50 92 ILE A N 1
ATOM 697 C CA . ILE A 1 92 ? 3.929 -5.993 -4.889 1.00 98.50 92 ILE A CA 1
ATOM 698 C C . ILE A 1 92 ? 5.240 -6.792 -4.838 1.00 98.50 92 ILE A C 1
ATOM 700 O O . ILE A 1 92 ? 6.175 -6.500 -5.585 1.00 98.50 92 ILE A O 1
ATOM 704 N N . GLN A 1 93 ? 5.314 -7.825 -3.995 1.00 98.50 93 GLN A N 1
ATOM 705 C CA . GLN A 1 93 ? 6.513 -8.650 -3.836 1.00 98.50 93 GLN A CA 1
ATOM 706 C C . GLN A 1 93 ? 6.879 -9.411 -5.115 1.00 98.50 93 GLN A C 1
ATOM 708 O O . GLN A 1 93 ? 8.056 -9.469 -5.480 1.00 98.50 93 GLN A O 1
ATOM 713 N N . ILE A 1 94 ? 5.895 -9.952 -5.843 1.00 98.50 94 ILE A N 1
ATOM 714 C CA . ILE A 1 94 ? 6.196 -10.608 -7.119 1.00 98.50 94 ILE A CA 1
ATOM 715 C C . ILE A 1 94 ? 6.681 -9.597 -8.166 1.00 98.50 94 ILE A C 1
ATOM 717 O O . ILE A 1 94 ? 7.637 -9.891 -8.884 1.00 98.50 94 ILE A O 1
ATOM 721 N N . VAL A 1 95 ? 6.114 -8.387 -8.209 1.00 98.31 95 VAL A N 1
ATOM 722 C CA . VAL A 1 95 ? 6.555 -7.328 -9.131 1.00 98.31 95 VAL A CA 1
ATOM 723 C C . VAL A 1 95 ? 7.973 -6.859 -8.810 1.00 98.31 95 VAL A C 1
ATOM 725 O O . VAL A 1 95 ? 8.816 -6.823 -9.705 1.00 98.31 95 VAL A O 1
ATOM 728 N N . ILE A 1 96 ? 8.286 -6.558 -7.546 1.00 97.25 96 ILE A N 1
ATOM 729 C CA . ILE A 1 96 ? 9.625 -6.074 -7.180 1.00 97.25 96 ILE A CA 1
ATOM 730 C C . ILE A 1 96 ? 10.710 -7.144 -7.394 1.00 97.25 96 ILE A C 1
ATOM 732 O O . ILE A 1 96 ? 11.867 -6.804 -7.641 1.00 97.25 96 ILE A O 1
ATOM 736 N N . SER A 1 97 ? 10.354 -8.433 -7.342 1.00 97.50 97 SER A N 1
ATOM 737 C CA . SER A 1 97 ? 11.296 -9.539 -7.574 1.00 97.50 97 SER A CA 1
ATOM 738 C C . SER A 1 97 ? 11.750 -9.679 -9.033 1.00 97.50 97 SER A C 1
ATOM 740 O O . SER A 1 97 ? 12.706 -10.407 -9.306 1.00 97.50 97 SER A O 1
ATOM 742 N N . GLN A 1 98 ? 11.101 -8.985 -9.977 1.00 97.50 98 GLN A N 1
ATOM 743 C CA . GLN A 1 98 ? 11.462 -9.079 -11.387 1.00 97.50 98 GLN A CA 1
ATOM 744 C C . GLN A 1 98 ? 12.823 -8.416 -11.661 1.00 97.50 98 GLN A C 1
ATOM 746 O O . GLN A 1 98 ? 13.094 -7.339 -11.121 1.00 97.50 98 GLN A O 1
ATOM 751 N N . PRO A 1 99 ? 13.675 -8.996 -12.532 1.00 94.94 99 PRO A N 1
ATOM 752 C CA . PRO A 1 99 ? 14.964 -8.402 -12.900 1.00 94.94 99 PRO A CA 1
ATOM 753 C C . PRO A 1 99 ? 14.832 -7.021 -13.547 1.00 94.94 99 PRO A C 1
ATOM 755 O O . PRO A 1 99 ? 15.694 -6.166 -13.372 1.00 94.94 99 PRO A O 1
ATOM 758 N N . SER A 1 100 ? 13.740 -6.806 -14.279 1.00 95.88 100 SER A N 1
ATOM 759 C CA . SER A 1 100 ? 13.360 -5.514 -14.832 1.00 95.88 100 SER A CA 1
ATOM 760 C C . SER A 1 100 ? 11.854 -5.334 -14.710 1.00 95.88 100 SER A C 1
ATOM 762 O O . SER A 1 100 ? 11.094 -6.280 -14.922 1.00 95.88 100 SER A O 1
ATOM 764 N N . ILE A 1 101 ? 11.433 -4.129 -14.340 1.00 97.69 101 ILE A N 1
ATOM 765 C CA . ILE A 1 101 ? 10.031 -3.784 -14.109 1.00 97.69 101 ILE A CA 1
ATOM 766 C C . ILE A 1 101 ? 9.622 -2.784 -15.181 1.00 97.69 101 ILE A C 1
ATOM 768 O O . ILE A 1 101 ? 10.188 -1.703 -15.238 1.00 97.69 101 ILE A O 1
ATOM 772 N N . SER A 1 102 ? 8.675 -3.139 -16.047 1.00 97.44 102 SER A N 1
ATOM 773 C CA . SER A 1 102 ? 8.183 -2.241 -17.097 1.00 97.44 102 SER A CA 1
ATOM 774 C C . SER A 1 102 ? 7.024 -1.372 -16.610 1.00 97.44 102 SER A C 1
ATOM 776 O O . SER A 1 102 ? 6.315 -1.727 -15.663 1.00 97.44 102 SER A O 1
ATOM 778 N N . SER A 1 103 ? 6.765 -0.264 -17.308 1.00 97.62 103 SER A N 1
ATOM 779 C CA . SER A 1 103 ? 5.584 0.573 -17.067 1.00 97.62 103 SER A CA 1
ATOM 780 C C . SER A 1 103 ? 4.284 -0.222 -17.201 1.00 97.62 103 SER A C 1
ATOM 782 O O . SER A 1 103 ? 3.394 -0.046 -16.379 1.00 97.62 103 SER A O 1
ATOM 784 N N . GLN A 1 104 ? 4.193 -1.155 -18.158 1.00 98.38 104 GLN A N 1
ATOM 785 C CA . GLN A 1 104 ? 3.001 -1.996 -18.321 1.00 98.38 104 GLN A CA 1
ATOM 786 C C . GLN A 1 104 ? 2.796 -2.964 -17.147 1.00 98.38 104 GLN A C 1
ATOM 788 O O . GLN A 1 104 ? 1.662 -3.250 -16.773 1.00 98.38 104 GLN A O 1
ATOM 793 N N . LEU A 1 105 ? 3.876 -3.487 -16.554 1.00 98.50 105 LEU A N 1
ATOM 794 C CA . LEU A 1 105 ? 3.758 -4.344 -15.375 1.00 98.50 105 LEU A CA 1
ATOM 795 C C . LEU A 1 105 ? 3.218 -3.555 -14.175 1.00 98.50 105 LEU A C 1
ATOM 797 O O . LEU A 1 105 ? 2.354 -4.055 -13.458 1.00 98.50 105 LEU A O 1
ATOM 801 N N . ILE A 1 106 ? 3.691 -2.321 -13.985 1.00 98.44 106 ILE A N 1
ATOM 802 C CA . ILE A 1 106 ? 3.175 -1.423 -12.944 1.00 98.44 106 ILE A CA 1
ATOM 803 C 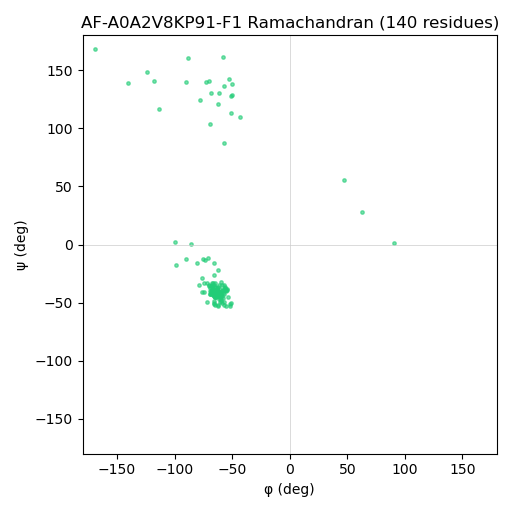C . ILE A 1 106 ? 1.735 -0.992 -13.232 1.00 98.44 106 ILE A C 1
ATOM 805 O O . ILE A 1 106 ? 0.926 -0.971 -12.313 1.00 98.44 106 ILE A O 1
ATOM 809 N N . ASP A 1 107 ? 1.379 -0.730 -14.488 1.00 98.62 107 ASP A N 1
ATOM 810 C CA . ASP A 1 107 ? -0.003 -0.442 -14.887 1.00 98.62 107 ASP A CA 1
ATOM 811 C C . ASP A 1 107 ? -0.950 -1.599 -14.520 1.00 98.62 107 ASP A C 1
ATOM 813 O O . ASP A 1 107 ? -1.977 -1.401 -13.871 1.00 98.62 107 ASP A O 1
ATOM 817 N N . ASN A 1 108 ? -0.545 -2.839 -14.811 1.00 98.62 108 ASN A N 1
ATOM 818 C CA . ASN A 1 108 ? -1.300 -4.031 -14.420 1.00 98.62 108 ASN A CA 1
ATOM 819 C C . ASN A 1 108 ? -1.407 -4.183 -12.893 1.00 98.62 108 ASN A C 1
ATOM 821 O O . ASN A 1 108 ? -2.450 -4.604 -12.389 1.00 98.62 108 ASN A O 1
ATOM 825 N N . LEU A 1 109 ? -0.347 -3.843 -12.150 1.0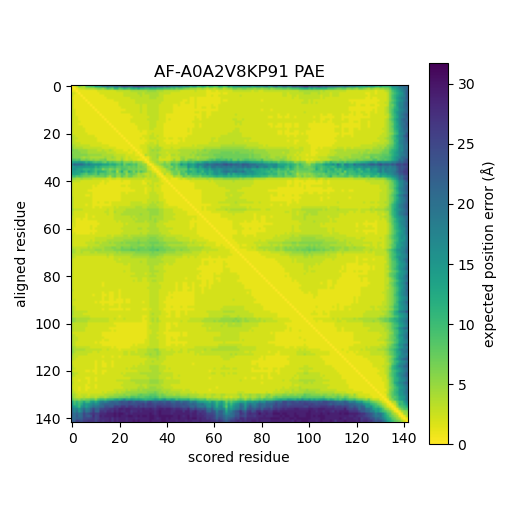0 98.62 109 LEU A N 1
ATOM 826 C CA . LEU A 1 109 ? -0.376 -3.825 -10.686 1.00 98.62 109 LEU A CA 1
ATOM 827 C C . LEU A 1 109 ? -1.364 -2.769 -10.166 1.00 98.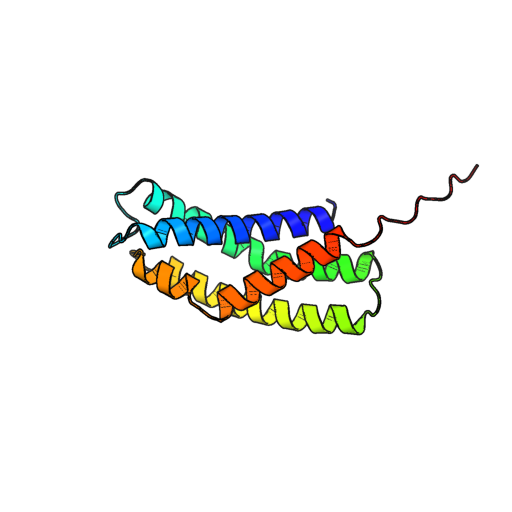62 109 LEU A C 1
ATOM 829 O O . LEU A 1 109 ? -2.180 -3.089 -9.306 1.00 98.62 109 LEU A O 1
ATOM 833 N N . ASN A 1 110 ? -1.352 -1.554 -10.720 1.00 98.38 110 ASN A N 1
ATOM 834 C CA . ASN A 1 110 ? -2.287 -0.477 -10.373 1.00 98.38 110 ASN A CA 1
ATOM 835 C C . ASN A 1 110 ? -3.745 -0.854 -10.679 1.00 98.38 110 ASN A C 1
ATOM 837 O O . ASN A 1 110 ? -4.658 -0.494 -9.936 1.00 98.38 110 ASN A O 1
ATOM 841 N N . ALA A 1 111 ? -3.970 -1.618 -11.751 1.00 98.06 111 ALA A N 1
ATOM 842 C CA . ALA A 1 111 ? -5.284 -2.134 -12.121 1.00 98.06 111 ALA A CA 1
ATOM 843 C C . ALA A 1 111 ? -5.759 -3.313 -11.246 1.00 98.06 111 ALA A C 1
ATOM 845 O O . ALA A 1 111 ? -6.938 -3.677 -11.305 1.00 98.06 111 ALA A O 1
ATOM 846 N N . SER A 1 112 ? -4.880 -3.909 -10.433 1.00 97.75 112 SER A N 1
ATOM 847 C CA . SER A 1 112 ? -5.207 -5.053 -9.580 1.00 97.75 112 SER A CA 1
ATOM 848 C C . SER A 1 112 ? -6.298 -4.714 -8.569 1.00 97.75 112 SER A C 1
ATOM 850 O O . SER A 1 112 ? -6.198 -3.746 -7.810 1.00 97.75 112 SER A O 1
ATOM 852 N N . ILE A 1 113 ? -7.319 -5.573 -8.499 1.00 97.75 113 ILE A N 1
ATOM 853 C CA . ILE A 1 113 ? -8.420 -5.418 -7.544 1.00 97.75 113 ILE A CA 1
ATOM 854 C C . ILE A 1 113 ? -7.922 -5.409 -6.094 1.00 97.75 113 ILE A C 1
ATOM 856 O O . ILE A 1 113 ? -8.442 -4.650 -5.287 1.00 97.75 113 ILE A O 1
ATOM 860 N N . HIS A 1 114 ? -6.880 -6.186 -5.784 1.00 96.44 114 HIS A N 1
ATOM 861 C CA . HIS A 1 114 ? -6.327 -6.293 -4.433 1.00 96.44 114 HIS A CA 1
ATOM 862 C C . HIS A 1 114 ? -5.689 -4.980 -3.974 1.00 96.44 114 HIS A C 1
ATOM 864 O O . HIS A 1 114 ? -5.927 -4.536 -2.856 1.00 96.44 114 HIS A O 1
ATOM 870 N N . LEU A 1 115 ? -4.921 -4.325 -4.853 1.00 97.38 115 LEU A N 1
ATOM 871 C CA . LEU A 1 115 ? -4.278 -3.052 -4.525 1.00 97.38 115 LEU A CA 1
ATOM 872 C C . LEU A 1 115 ? -5.313 -1.928 -4.386 1.00 97.38 115 LEU A C 1
ATOM 874 O O . LEU A 1 115 ? -5.225 -1.111 -3.475 1.00 97.38 115 LEU A O 1
ATOM 878 N N . ARG A 1 116 ? -6.326 -1.910 -5.258 1.00 97.69 116 ARG A N 1
ATOM 879 C CA . ARG A 1 116 ? -7.404 -0.914 -5.209 1.00 97.69 116 ARG A CA 1
ATOM 880 C C . ARG A 1 116 ? -8.326 -1.077 -4.001 1.00 97.69 116 ARG A C 1
ATOM 882 O O . ARG A 1 116 ? -8.775 -0.069 -3.458 1.00 97.69 116 ARG A O 1
ATOM 889 N N . ALA A 1 117 ? -8.614 -2.317 -3.604 1.00 98.12 117 ALA A N 1
ATOM 890 C CA . ALA A 1 117 ? -9.394 -2.608 -2.405 1.00 98.12 117 ALA A CA 1
ATOM 891 C C . ALA A 1 117 ? -8.663 -2.084 -1.165 1.00 98.12 117 ALA A C 1
ATOM 893 O O . ALA A 1 117 ? -9.191 -1.212 -0.481 1.00 98.12 117 ALA A O 1
ATOM 894 N N . LEU A 1 118 ? -7.390 -2.463 -1.007 1.00 98.00 118 LEU A N 1
ATOM 895 C CA . LEU A 1 118 ? -6.533 -1.954 0.056 1.00 98.00 118 LEU A CA 1
ATOM 896 C C . LEU A 1 118 ? -6.518 -0.420 0.103 1.00 98.00 118 LEU A C 1
ATOM 898 O O . LEU A 1 118 ? -6.794 0.133 1.155 1.00 98.00 118 LEU A O 1
ATOM 902 N N . LEU A 1 119 ? -6.232 0.277 -1.006 1.00 97.69 119 LEU A N 1
ATOM 903 C CA . LEU A 1 119 ? -6.203 1.752 -1.030 1.00 97.69 119 LEU A CA 1
ATOM 904 C C . LEU A 1 119 ? -7.520 2.371 -0.546 1.00 97.69 119 LEU A C 1
ATOM 906 O O . LEU A 1 119 ? -7.512 3.362 0.178 1.00 97.69 119 LEU A O 1
ATOM 910 N N . THR A 1 120 ? -8.647 1.765 -0.915 1.00 97.31 120 THR A N 1
ATOM 911 C CA . THR A 1 120 ? -9.963 2.219 -0.455 1.00 97.31 120 THR A CA 1
ATOM 912 C C . THR A 1 120 ? -10.117 2.005 1.050 1.00 97.31 120 THR A C 1
ATOM 914 O O . THR A 1 120 ? -10.612 2.900 1.734 1.00 97.31 120 THR A O 1
ATOM 917 N N . ASP A 1 121 ? -9.639 0.877 1.583 1.00 97.81 121 ASP A N 1
ATOM 918 C CA . ASP A 1 121 ? -9.630 0.635 3.025 1.00 97.81 121 ASP A CA 1
ATOM 919 C C . ASP A 1 121 ? -8.804 1.689 3.770 1.00 97.81 121 ASP A C 1
ATOM 921 O O . ASP A 1 121 ? -9.262 2.196 4.795 1.00 97.81 121 ASP A O 1
ATOM 925 N N . LEU A 1 122 ? -7.630 2.060 3.232 1.00 96.50 122 LEU A N 1
ATOM 926 C CA . LEU A 1 122 ? -6.750 3.090 3.806 1.00 96.50 122 LEU A CA 1
ATOM 927 C C . LEU A 1 122 ? -7.449 4.444 3.904 1.00 96.50 122 LEU A C 1
ATOM 929 O O . LEU A 1 122 ? -7.398 5.091 4.946 1.00 96.50 122 LEU 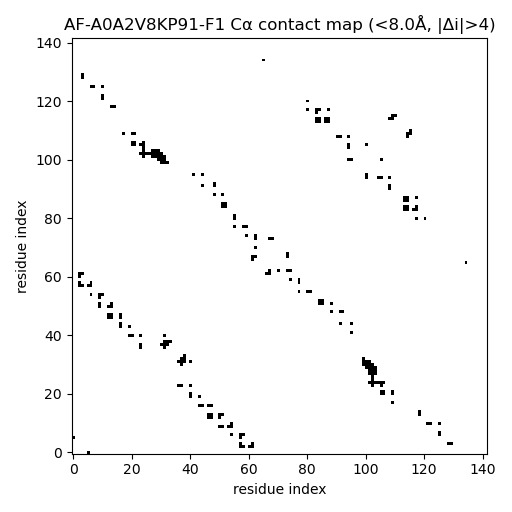A O 1
ATOM 933 N N . PHE A 1 123 ? -8.123 4.867 2.834 1.00 95.31 123 PHE A N 1
ATOM 934 C CA . PHE A 1 123 ? -8.821 6.151 2.821 1.00 95.31 123 PHE A CA 1
ATOM 935 C C . PHE A 1 123 ? -9.983 6.183 3.815 1.00 95.31 123 PHE A C 1
ATOM 937 O O . PHE A 1 123 ? -10.211 7.203 4.463 1.00 95.31 123 PHE A O 1
ATOM 944 N N . LEU A 1 124 ? -10.693 5.062 3.985 1.00 97.06 124 LEU A N 1
ATOM 945 C CA . LEU A 1 124 ? -11.762 4.963 4.977 1.00 97.06 124 LEU A CA 1
ATOM 946 C C . LEU A 1 124 ? -11.219 5.078 6.404 1.00 97.06 124 LEU A C 1
ATOM 948 O O . LEU A 1 124 ? -11.729 5.878 7.187 1.00 97.06 124 LEU A O 1
ATOM 952 N N . ILE A 1 125 ? -10.195 4.298 6.759 1.00 95.88 125 ILE A N 1
ATOM 953 C CA . ILE A 1 125 ? -9.657 4.296 8.130 1.00 95.88 125 ILE A CA 1
ATOM 954 C C . ILE A 1 125 ? -8.929 5.587 8.475 1.00 95.88 125 ILE A C 1
ATOM 956 O O . ILE A 1 125 ? -9.034 6.033 9.615 1.00 95.88 125 ILE A O 1
ATOM 960 N N . ASP A 1 126 ? -8.235 6.205 7.523 1.00 96.12 126 ASP A N 1
ATOM 961 C CA . ASP A 1 126 ? -7.533 7.464 7.756 1.00 96.12 126 ASP A CA 1
ATOM 962 C C . ASP A 1 126 ? -8.535 8.587 8.068 1.00 96.12 126 ASP A C 1
ATOM 964 O O . ASP A 1 126 ? -8.391 9.290 9.071 1.00 96.12 126 ASP A O 1
ATOM 968 N N . GLU A 1 127 ? -9.625 8.683 7.300 1.00 96.31 127 GLU A N 1
ATOM 969 C CA . GLU A 1 127 ? -10.687 9.665 7.545 1.00 96.31 127 GLU A CA 1
ATOM 970 C C . GLU A 1 127 ? -11.456 9.383 8.849 1.00 96.31 127 GLU A C 1
ATOM 972 O O . GLU A 1 127 ? -11.711 10.292 9.646 1.00 96.31 127 GLU A O 1
ATOM 977 N N . ILE A 1 128 ? -11.778 8.115 9.133 1.00 95.25 128 ILE A N 1
ATOM 978 C CA . ILE A 1 128 ? -12.412 7.728 10.403 1.00 95.25 128 ILE A CA 1
ATOM 979 C C . ILE A 1 128 ? -11.518 8.142 11.578 1.00 95.25 128 ILE A C 1
ATOM 981 O O . ILE A 1 128 ? -11.977 8.817 12.495 1.00 95.25 128 ILE A O 1
ATOM 985 N N . VAL A 1 129 ? -10.229 7.802 11.553 1.00 94.12 129 VAL A N 1
ATOM 986 C CA . VAL A 1 129 ? -9.311 8.072 12.669 1.00 94.12 129 VAL A CA 1
ATOM 987 C C . VAL A 1 129 ? -9.049 9.570 12.867 1.00 94.12 129 VAL A C 1
ATOM 989 O O . VAL A 1 129 ? -8.904 10.022 14.010 1.00 94.12 129 VAL A O 1
ATOM 992 N N . LYS A 1 130 ? -9.039 10.366 11.791 1.00 92.75 130 LYS A N 1
ATOM 993 C CA . LYS A 1 130 ? -8.965 11.837 11.858 1.00 92.75 130 LYS A CA 1
ATOM 994 C C . LYS A 1 130 ? -10.196 12.468 12.510 1.00 92.75 130 LYS A C 1
ATOM 996 O O . LYS A 1 130 ? -10.062 13.485 13.188 1.00 92.75 130 LYS A O 1
ATOM 1001 N N . THR A 1 131 ? -11.374 11.873 12.326 1.00 91.94 131 THR A N 1
ATOM 1002 C CA . THR A 1 131 ? -12.648 12.400 12.845 1.00 91.94 131 THR A CA 1
ATOM 1003 C C . THR A 1 131 ? -13.005 11.898 14.243 1.00 91.94 131 THR A C 1
ATOM 1005 O O . THR A 1 131 ? -13.887 12.471 14.888 1.00 91.94 131 THR A O 1
ATOM 1008 N N . LEU A 1 132 ? -12.309 10.876 14.752 1.00 89.44 132 LEU A N 1
ATOM 1009 C CA . LEU A 1 132 ? -12.478 10.422 16.129 1.00 89.44 132 LEU A CA 1
ATOM 1010 C C . LEU A 1 132 ? -12.214 11.574 17.118 1.00 89.44 132 LEU A C 1
ATOM 1012 O O . LEU A 1 132 ? -11.201 12.274 16.974 1.00 89.44 132 LEU A O 1
ATOM 1016 N N . PRO A 1 133 ? -13.049 11.738 18.164 1.00 82.56 133 PRO A N 1
ATOM 1017 C CA . PRO A 1 133 ? -12.824 12.752 19.185 1.00 82.56 133 PRO A CA 1
ATOM 1018 C C . PRO A 1 133 ? -11.409 12.622 19.757 1.00 82.56 133 PRO A C 1
ATOM 1020 O O . PRO A 1 133 ? -10.898 11.511 19.921 1.00 82.56 133 PRO A O 1
ATOM 1023 N N . GLY A 1 134 ? -10.758 13.751 20.051 1.00 67.62 134 GLY A N 1
ATOM 1024 C CA . GLY A 1 134 ? -9.521 13.727 20.832 1.00 67.62 134 GLY A CA 1
ATOM 1025 C C . GLY A 1 134 ? -9.763 13.072 22.199 1.00 67.62 134 GLY A C 1
ATOM 1026 O O . GLY A 1 134 ? -10.919 12.984 22.628 1.00 67.62 134 GLY A O 1
ATOM 1027 N N . PRO A 1 135 ? -8.706 12.617 22.900 1.00 56.06 135 PRO A N 1
ATOM 1028 C CA . PRO A 1 135 ? -8.865 12.125 24.262 1.00 56.06 135 PRO A CA 1
ATOM 1029 C C . PRO A 1 135 ? -9.652 13.164 25.073 1.00 56.06 135 PRO A C 1
ATOM 1031 O O . PRO A 1 135 ? -9.419 14.366 24.881 1.00 56.06 135 PRO A O 1
ATOM 1034 N N . PRO A 1 136 ? -10.607 12.736 25.921 1.00 51.50 136 PRO A N 1
ATOM 1035 C CA . PRO A 1 136 ? -11.384 13.665 26.724 1.00 51.50 136 PRO A CA 1
ATOM 1036 C C . PRO A 1 136 ? -10.410 14.603 27.428 1.00 51.50 136 PRO A C 1
ATOM 1038 O O . PRO A 1 136 ? -9.424 14.135 28.004 1.00 51.50 136 PRO A O 1
ATOM 1041 N N . ALA A 1 137 ? -10.647 15.915 27.310 1.00 47.66 137 ALA A N 1
ATOM 1042 C CA . ALA A 1 137 ? -9.852 16.906 28.015 1.00 47.66 137 ALA A CA 1
ATOM 1043 C C . ALA A 1 137 ? -9.823 16.477 29.481 1.00 47.66 137 ALA A C 1
ATOM 1045 O O . ALA A 1 137 ? -10.874 16.385 30.120 1.00 47.66 137 ALA A O 1
ATOM 1046 N N . GLY A 1 138 ? -8.636 16.093 29.954 1.00 47.50 138 GLY A N 1
ATOM 1047 C CA . GLY A 1 138 ? -8.449 15.693 31.333 1.00 47.50 138 GLY A CA 1
ATOM 1048 C C . GLY A 1 138 ? -9.037 16.781 32.212 1.00 47.50 138 GLY A C 1
ATOM 1049 O O . GLY A 1 138 ? -8.746 17.959 32.024 1.00 47.50 138 GLY A O 1
ATOM 1050 N N . SER A 1 139 ? -9.906 16.369 33.126 1.00 46.94 139 SER A N 1
ATOM 1051 C CA . SER A 1 139 ? -10.261 17.135 34.306 1.00 46.94 139 SER A CA 1
ATOM 1052 C C . SER A 1 139 ? -8.982 17.725 34.895 1.00 46.94 139 SER A C 1
ATOM 1054 O O . SER A 1 139 ? -8.149 16.975 35.413 1.00 46.94 139 SER A O 1
ATOM 1056 N N . ASP A 1 140 ? -8.832 19.045 34.788 1.00 44.75 140 ASP A N 1
ATOM 1057 C CA . ASP A 1 140 ? -7.914 19.824 35.608 1.00 44.75 140 ASP A CA 1
ATOM 1058 C C . ASP A 1 140 ? -8.301 19.568 37.070 1.00 44.75 140 ASP A C 1
ATOM 1060 O O . ASP A 1 140 ? -9.153 20.248 37.647 1.00 44.75 140 ASP A O 1
ATOM 1064 N N . ASN A 1 141 ? -7.732 18.512 37.650 1.00 45.62 141 ASN A N 1
ATOM 1065 C CA . ASN A 1 141 ? -7.821 18.254 39.074 1.00 45.62 141 ASN A CA 1
ATOM 1066 C C . ASN A 1 141 ? -6.983 19.330 39.765 1.00 45.62 141 ASN A C 1
ATOM 1068 O O . ASN A 1 141 ? -5.752 19.293 39.724 1.00 45.62 141 ASN A O 1
ATOM 1072 N N . HIS A 1 142 ? -7.699 20.301 40.334 1.00 42.19 142 HIS A N 1
ATOM 1073 C CA . HIS A 1 142 ? -7.245 21.115 41.458 1.00 42.19 142 HIS A CA 1
ATOM 1074 C C . HIS A 1 142 ? -6.745 20.237 42.611 1.00 42.19 142 HIS A C 1
ATOM 1076 O O . HIS A 1 142 ? -7.370 19.177 42.859 1.00 42.19 142 HIS A O 1
#

Radius of gyration: 17.73 Å; Cα contacts (8 Å, |Δi|>4): 137; chains: 1; bounding box: 37×32×63 Å

Sequence (142 aa):
MNPRAILAAHCNTIEETYEFMLAYAAQGLSGDAGSPAGGQLRPFLNRAIGALPELTSVFRTIIREENLEPAEKYHAFLAVMERDARDALAAIQIVISQPSISSQLIDNLNASIHLRALLTDLFLIDEIVKTLPGPPAGSDNH

Solvent-accessible surface area (backbone atoms only — not comparable to full-atom values): 7818 Å² total; per-residue (Å²): 130,62,51,70,61,51,37,49,53,31,45,50,46,41,49,55,32,49,56,50,42,53,59,46,25,75,65,69,35,86,35,32,72,95,44,80,66,31,69,44,48,61,60,37,54,51,49,29,61,63,30,50,69,49,38,55,56,33,50,55,46,45,46,64,77,68,64,47,80,64,50,70,58,56,54,54,49,49,55,51,48,50,50,26,39,52,54,27,46,54,56,50,51,59,52,70,67,42,95,62,44,26,12,66,59,42,41,54,51,68,68,30,67,41,44,50,50,30,54,54,48,45,56,52,52,50,54,51,62,69,67,48,79,72,80,75,80,73,80,83,76,126

Foldseek 3Di:
DDLLVLLVVLLVLLVVLLVLLVVQLVVQFPFLPDDPSSVCNLVSLVSNLVSLVVNLVSLVVCCVVVVDPPSVVSVVLSVQLNVLSVVLSVLSVVQSPDPTHGSVSSVVSSVDPSSVSNNVSSVVSSVVSVPPDDDPPDPPDD

Mean predicted aligned error: 4.79 Å